Protein AF-H5WSE7-F1 (afdb_monomer_lite)

Sequence (97 aa):
MNAKHISIAALIAFASTLALAGEVTIDPVQHKSLKTRAEVTAEVATARANGELFSGGDVLPVARAISTKSRDAVRAEVLAARAAGTLSHGGEVGAGQ

Radius of gyration: 28.76 Å; chains: 1; bounding box: 63×55×70 Å

Structure (mmCIF, N/CA/C/O backbone):
data_AF-H5WSE7-F1
#
_entry.id   AF-H5WSE7-F1
#
loop_
_atom_site.group_PDB
_atom_site.id
_atom_site.type_symbol
_atom_site.label_atom_id
_atom_site.label_alt_id
_atom_site.label_comp_id
_atom_site.label_asym_id
_atom_site.label_entity_id
_atom_site.label_seq_id
_atom_site.pdbx_PDB_ins_code
_atom_site.Cartn_x
_atom_site.Cartn_y
_atom_site.Cartn_z
_atom_site.occupancy
_atom_site.B_iso_or_equiv
_atom_site.auth_seq_id
_atom_site.auth_comp_id
_atom_site.auth_asym_id
_atom_site.auth_atom_id
_atom_site.pdbx_PDB_model_num
ATOM 1 N N . MET A 1 1 ? 36.076 37.751 41.399 1.00 36.75 1 MET A N 1
ATOM 2 C CA . MET A 1 1 ? 37.409 37.166 41.127 1.00 36.75 1 MET A CA 1
ATOM 3 C C . MET A 1 1 ? 37.239 35.651 41.201 1.00 36.75 1 MET A C 1
ATOM 5 O O . MET A 1 1 ? 37.088 35.134 42.290 1.00 36.75 1 MET A O 1
ATOM 9 N N . ASN A 1 2 ? 36.819 34.997 40.118 1.00 43.50 2 ASN A N 1
ATOM 10 C CA . ASN A 1 2 ? 37.619 34.538 38.970 1.00 43.50 2 ASN A CA 1
ATOM 11 C C . ASN A 1 2 ? 38.448 33.293 39.307 1.00 43.50 2 ASN A C 1
ATOM 13 O O . ASN A 1 2 ? 39.495 33.435 39.921 1.00 43.50 2 ASN A O 1
ATOM 17 N N . ALA A 1 3 ? 38.036 32.132 38.793 1.00 45.31 3 ALA A N 1
ATOM 18 C CA . ALA A 1 3 ? 38.930 31.267 38.022 1.00 45.31 3 ALA A CA 1
ATOM 19 C C . ALA A 1 3 ? 38.119 30.194 37.282 1.00 45.31 3 ALA A C 1
ATOM 21 O O . ALA A 1 3 ? 37.439 29.367 37.880 1.00 45.31 3 ALA A O 1
ATOM 22 N N . LYS A 1 4 ? 38.203 30.254 35.954 1.00 50.81 4 LYS A N 1
ATOM 23 C CA . LYS A 1 4 ? 37.816 29.221 34.997 1.00 50.81 4 LYS A CA 1
ATOM 24 C C . LYS A 1 4 ? 39.120 28.531 34.594 1.00 50.81 4 LYS A C 1
ATOM 26 O O . LYS A 1 4 ? 39.985 29.223 34.070 1.00 50.81 4 LYS A O 1
ATOM 31 N N . HIS A 1 5 ? 39.250 27.223 34.792 1.00 49.44 5 HIS A N 1
ATOM 32 C CA . HIS A 1 5 ? 40.306 26.403 34.180 1.00 49.44 5 HIS A CA 1
ATOM 33 C C . HIS A 1 5 ? 39.664 25.069 33.761 1.00 49.44 5 HIS A C 1
ATOM 35 O O . HIS A 1 5 ? 39.171 24.339 34.610 1.00 49.44 5 HIS A O 1
ATOM 41 N N . ILE A 1 6 ? 39.298 24.914 32.484 1.00 53.25 6 ILE A N 1
ATOM 42 C CA . ILE A 1 6 ? 40.133 24.444 31.355 1.00 53.25 6 ILE A CA 1
ATOM 43 C C . ILE A 1 6 ? 40.268 22.905 31.384 1.00 53.25 6 ILE A C 1
ATOM 45 O O . ILE A 1 6 ? 41.115 22.355 32.072 1.00 53.25 6 ILE A O 1
ATOM 49 N N . SER A 1 7 ? 39.346 22.264 30.644 1.00 45.91 7 SER A N 1
ATOM 50 C CA . SER A 1 7 ? 39.495 21.132 29.698 1.00 45.91 7 SER A CA 1
ATOM 51 C C . SER A 1 7 ? 40.648 20.132 29.853 1.00 45.91 7 SER A C 1
ATOM 53 O O . SER A 1 7 ? 41.788 20.569 29.866 1.00 45.91 7 SER A O 1
ATOM 55 N N . ILE A 1 8 ? 40.357 18.823 29.718 1.00 50.28 8 ILE A N 1
ATOM 56 C CA . ILE A 1 8 ? 41.086 17.853 28.864 1.00 50.28 8 ILE A CA 1
ATOM 57 C C . ILE A 1 8 ? 40.235 16.578 28.647 1.00 50.28 8 ILE A C 1
ATOM 59 O O . ILE A 1 8 ? 39.694 15.996 29.579 1.00 50.28 8 ILE A O 1
ATOM 63 N N . ALA A 1 9 ? 40.131 16.215 27.368 1.00 49.00 9 ALA A N 1
ATOM 64 C CA . ALA A 1 9 ? 39.818 14.936 26.729 1.00 49.00 9 ALA A CA 1
ATOM 65 C C . ALA A 1 9 ? 39.414 13.698 27.568 1.00 49.00 9 ALA A C 1
ATOM 67 O O . ALA A 1 9 ? 40.215 13.135 28.308 1.00 49.00 9 ALA A O 1
ATOM 68 N N . ALA A 1 10 ? 38.243 13.146 27.241 1.00 51.88 10 ALA A N 1
ATOM 69 C CA . ALA A 1 10 ? 37.970 11.705 27.257 1.00 51.88 10 ALA A CA 1
ATOM 70 C C . ALA A 1 10 ? 37.233 11.386 25.940 1.00 51.88 10 ALA A C 1
ATOM 72 O O . ALA A 1 10 ? 36.100 11.806 25.739 1.00 51.88 10 ALA A O 1
ATOM 73 N N . LEU A 1 11 ? 37.959 11.036 24.880 1.00 52.69 11 LEU A N 1
ATOM 74 C CA . LEU A 1 11 ? 38.314 9.665 24.500 1.00 52.69 11 LEU A CA 1
ATOM 75 C C . LEU A 1 11 ? 37.078 8.810 24.133 1.00 52.69 11 LEU A C 1
ATOM 77 O O . LEU A 1 11 ? 36.425 8.242 24.995 1.00 52.69 11 LEU A O 1
ATOM 81 N N . ILE A 1 12 ? 36.854 8.718 22.815 1.00 57.50 12 ILE A N 1
ATOM 82 C CA . ILE A 1 12 ? 36.268 7.601 22.050 1.00 57.50 12 ILE A CA 1
ATOM 83 C C . ILE A 1 12 ? 34.842 7.170 22.438 1.00 57.50 12 ILE A C 1
ATOM 85 O O . ILE A 1 12 ? 34.633 6.387 23.357 1.00 57.50 12 ILE A O 1
ATOM 89 N N . ALA A 1 13 ? 33.876 7.541 21.593 1.00 55.69 13 ALA A N 1
ATOM 90 C CA . ALA A 1 13 ? 32.675 6.739 21.387 1.00 55.69 13 ALA A CA 1
ATOM 91 C C . ALA A 1 13 ? 32.694 6.201 19.951 1.00 55.69 13 ALA A C 1
ATOM 93 O O . ALA A 1 13 ? 32.706 6.947 18.973 1.00 55.69 13 ALA A O 1
ATOM 94 N N . PHE A 1 14 ? 32.797 4.881 19.875 1.00 53.81 14 PHE A N 1
ATOM 95 C CA . PHE A 1 14 ? 32.866 4.030 18.697 1.00 53.81 14 PHE A CA 1
ATOM 96 C C . PHE A 1 14 ? 31.723 4.348 17.717 1.00 53.81 14 PHE A C 1
ATOM 98 O O . PHE A 1 14 ? 30.551 4.232 18.071 1.00 53.81 14 PHE A O 1
ATOM 105 N N . ALA A 1 15 ? 32.046 4.732 16.480 1.00 61.78 15 ALA A N 1
ATOM 106 C CA . ALA A 1 15 ? 31.065 4.782 15.402 1.00 61.78 15 ALA A CA 1
ATOM 107 C C . ALA A 1 15 ? 30.795 3.344 14.934 1.00 61.78 15 ALA A C 1
ATOM 109 O O . ALA A 1 15 ? 31.365 2.880 13.950 1.00 61.78 15 ALA A O 1
ATOM 110 N N . SER A 1 16 ? 29.967 2.606 15.675 1.00 59.44 16 SER A N 1
ATOM 111 C CA . SER A 1 16 ? 29.409 1.347 15.187 1.00 59.44 16 SER A CA 1
ATOM 112 C C . SER A 1 16 ? 28.434 1.664 14.060 1.00 59.44 16 SER A C 1
ATOM 114 O O . SER A 1 16 ? 27.353 2.208 14.283 1.00 59.44 16 SER A O 1
ATOM 116 N N . THR A 1 17 ? 28.840 1.329 12.843 1.00 61.62 17 THR A N 1
ATOM 117 C CA . THR A 1 17 ? 28.000 1.204 11.656 1.00 61.62 17 THR A CA 1
ATOM 118 C C . THR A 1 17 ? 26.825 0.270 11.956 1.00 61.62 17 THR A C 1
ATOM 120 O O . THR A 1 17 ? 26.982 -0.948 11.956 1.00 61.62 17 THR A O 1
ATOM 123 N N . LEU A 1 18 ? 25.636 0.823 12.213 1.00 58.06 18 LEU A N 1
ATOM 124 C CA . LEU A 1 18 ? 24.397 0.045 12.203 1.00 58.06 18 LEU A CA 1
ATOM 125 C C . LEU A 1 18 ? 23.855 0.020 10.773 1.00 58.06 18 LEU A C 1
ATOM 127 O O . LEU A 1 18 ? 23.190 0.951 10.320 1.00 58.06 18 LEU A O 1
ATOM 131 N N . ALA A 1 19 ? 24.139 -1.071 10.067 1.00 57.44 19 ALA A N 1
ATOM 132 C CA . ALA A 1 19 ? 23.308 -1.493 8.954 1.00 57.44 19 ALA A CA 1
ATOM 133 C C . ALA A 1 19 ? 21.941 -1.896 9.530 1.00 57.44 19 ALA A C 1
ATOM 135 O O . ALA A 1 19 ? 21.776 -3.005 10.031 1.00 57.44 19 ALA A O 1
ATOM 136 N N . LEU A 1 20 ? 20.964 -0.985 9.503 1.00 58.97 20 LEU A N 1
ATOM 137 C CA . LEU A 1 20 ? 19.563 -1.335 9.730 1.00 58.97 20 LEU A CA 1
ATOM 138 C C . LEU A 1 20 ? 19.056 -2.091 8.497 1.00 58.97 20 LEU A C 1
ATOM 140 O O . LEU A 1 20 ? 18.366 -1.536 7.644 1.00 58.97 20 LEU A O 1
ATOM 144 N N . ALA A 1 21 ? 19.417 -3.370 8.393 1.00 57.56 21 ALA A N 1
ATOM 145 C CA . ALA A 1 21 ? 18.552 -4.310 7.704 1.00 57.56 21 ALA A CA 1
ATOM 146 C C . ALA A 1 21 ? 17.253 -4.327 8.516 1.00 57.56 21 ALA A C 1
ATOM 148 O O . ALA A 1 21 ? 17.261 -4.741 9.674 1.00 57.56 21 ALA A O 1
ATOM 149 N N . GLY A 1 22 ? 16.181 -3.765 7.952 1.00 56.91 22 GLY A N 1
ATOM 150 C CA . GLY A 1 22 ? 14.848 -3.789 8.543 1.00 56.91 22 GLY A CA 1
ATOM 151 C C . GLY A 1 22 ? 14.386 -5.233 8.661 1.00 56.91 22 GLY A C 1
ATOM 152 O O . GLY A 1 22 ? 13.770 -5.773 7.747 1.00 56.91 22 GLY A O 1
ATOM 153 N N . GLU A 1 23 ? 14.765 -5.871 9.759 1.00 61.84 23 GLU A N 1
ATOM 154 C CA . GLU A 1 23 ? 14.281 -7.177 10.150 1.00 61.84 23 GLU A CA 1
ATOM 155 C C . GLU A 1 23 ? 12.770 -7.053 10.347 1.00 61.84 23 GLU A C 1
ATOM 157 O O . GLU A 1 23 ? 12.288 -6.219 11.116 1.00 61.84 23 GLU A O 1
ATOM 162 N N . VAL A 1 24 ? 12.009 -7.839 9.585 1.00 63.03 24 VAL A N 1
ATOM 163 C CA . VAL A 1 24 ? 10.569 -7.996 9.796 1.00 63.03 24 VAL A CA 1
ATOM 164 C C . VAL A 1 24 ? 10.406 -8.829 11.069 1.00 63.03 24 VAL A C 1
ATOM 166 O O . VAL A 1 24 ? 10.120 -10.022 11.013 1.00 63.03 24 VAL A O 1
ATOM 169 N N . THR A 1 25 ? 10.636 -8.202 12.225 1.00 74.06 25 THR A N 1
ATOM 170 C CA . THR A 1 25 ? 10.180 -8.732 13.509 1.00 74.06 25 THR A CA 1
ATOM 171 C C . THR A 1 25 ? 8.659 -8.789 13.419 1.00 74.06 25 THR A C 1
ATOM 173 O O . THR A 1 25 ? 7.983 -7.776 13.218 1.00 74.06 25 THR A O 1
ATOM 176 N N . ILE A 1 26 ? 8.106 -9.988 13.556 1.00 74.62 26 ILE A N 1
ATOM 177 C CA . ILE A 1 26 ? 6.688 -10.149 13.860 1.00 74.62 26 ILE A CA 1
ATOM 178 C C . ILE A 1 26 ? 6.532 -9.673 15.301 1.00 74.62 26 ILE A C 1
ATOM 180 O O . ILE A 1 26 ? 6.932 -10.382 16.223 1.00 74.62 26 ILE A O 1
ATOM 184 N N . ASP A 1 27 ? 6.006 -8.462 15.489 1.00 78.38 27 ASP A N 1
ATOM 185 C CA . ASP A 1 27 ? 5.728 -7.929 16.820 1.00 78.38 27 ASP A CA 1
ATOM 186 C C . ASP A 1 27 ? 4.672 -8.829 17.496 1.00 78.38 27 ASP A C 1
ATOM 188 O O . ASP A 1 27 ? 3.539 -8.919 17.008 1.00 78.38 27 ASP A O 1
ATOM 192 N N . PRO A 1 28 ? 5.009 -9.551 18.584 1.00 77.88 28 PRO A N 1
ATOM 193 C CA . PRO A 1 28 ? 4.060 -10.433 19.256 1.00 77.88 28 PRO A CA 1
ATOM 194 C C . PRO A 1 28 ? 2.991 -9.654 20.042 1.00 77.88 28 PRO A C 1
ATOM 196 O O . PRO A 1 28 ? 2.107 -10.270 20.652 1.00 77.88 28 PRO A O 1
ATOM 199 N N . VAL A 1 29 ? 3.054 -8.316 20.070 1.00 83.12 29 VAL A N 1
ATOM 200 C CA . VAL A 1 29 ? 2.090 -7.479 20.779 1.00 83.12 29 VAL A CA 1
ATOM 201 C C . VAL A 1 29 ? 0.695 -7.623 20.170 1.00 83.12 29 VAL A C 1
ATOM 203 O O . VAL A 1 29 ? 0.411 -7.307 19.017 1.00 83.12 29 VAL A O 1
ATOM 206 N N . GLN A 1 30 ? -0.235 -8.075 21.008 1.00 78.31 30 GLN A N 1
ATOM 207 C CA . GLN A 1 30 ? -1.654 -8.100 20.683 1.00 78.31 30 GLN A CA 1
ATOM 208 C C . GLN A 1 30 ? -2.213 -6.673 20.715 1.00 78.31 30 GLN A C 1
ATOM 210 O O . GLN A 1 30 ? -2.515 -6.136 21.784 1.00 78.31 30 GLN A O 1
ATOM 215 N N . HIS A 1 31 ? -2.392 -6.062 19.546 1.00 80.81 31 HIS A N 1
ATOM 216 C CA . HIS A 1 31 ? -3.063 -4.769 19.424 1.00 80.81 31 HIS A CA 1
ATOM 217 C C . HIS A 1 31 ? -4.559 -4.914 19.741 1.00 80.81 31 HIS A C 1
ATOM 219 O O . HIS A 1 31 ? -5.355 -5.366 18.917 1.00 80.81 31 HIS A O 1
ATOM 225 N N . LYS A 1 32 ? -4.963 -4.535 20.958 1.00 85.38 32 LYS A N 1
ATOM 226 C CA . LYS A 1 32 ? -6.375 -4.489 21.359 1.00 85.38 32 LYS A CA 1
ATOM 227 C C . LYS A 1 32 ? -6.954 -3.105 21.078 1.00 85.38 32 LYS A C 1
ATOM 229 O O . LYS A 1 32 ? -6.404 -2.098 21.514 1.00 85.38 32 LYS A O 1
ATOM 234 N N . SER A 1 33 ? -8.089 -3.064 20.382 1.00 85.19 33 SER A N 1
ATOM 235 C CA . SER A 1 33 ? -8.869 -1.833 20.231 1.00 85.19 33 SER A CA 1
ATOM 236 C C . SER A 1 33 ? -9.378 -1.362 21.594 1.00 85.19 33 SER A C 1
ATOM 238 O O . SER A 1 33 ? -9.902 -2.166 22.365 1.00 85.19 33 SER A O 1
ATOM 240 N N . LEU A 1 34 ? -9.270 -0.059 21.858 1.00 92.12 34 LEU A N 1
ATOM 241 C CA . LEU A 1 34 ? -9.883 0.585 23.025 1.00 92.12 34 LEU A CA 1
ATOM 242 C C . LEU A 1 34 ? -11.378 0.883 22.810 1.00 92.12 34 LEU A C 1
ATOM 244 O O . LEU A 1 34 ? -12.097 1.112 23.775 1.00 92.12 34 LEU A O 1
ATOM 248 N N . LYS A 1 35 ? -11.843 0.872 21.551 1.00 91.00 35 LYS A N 1
ATOM 249 C CA . LYS A 1 35 ? -13.238 1.133 21.168 1.00 91.00 35 LYS A CA 1
ATOM 250 C C . LYS A 1 35 ? -14.056 -0.152 21.135 1.00 91.00 35 LYS A C 1
ATOM 252 O O . LYS A 1 35 ? -13.585 -1.186 20.644 1.00 91.00 35 LYS A O 1
ATOM 257 N N . THR A 1 36 ? -15.305 -0.061 21.577 1.00 93.94 36 THR A N 1
ATOM 258 C CA . THR A 1 36 ? -16.304 -1.119 21.420 1.00 93.94 36 THR A CA 1
ATOM 259 C C . THR A 1 36 ? -16.680 -1.311 19.949 1.00 93.94 36 THR A C 1
ATOM 261 O O . THR A 1 36 ? -16.495 -0.437 19.099 1.00 93.94 36 THR A O 1
ATOM 264 N N . ARG A 1 37 ? -17.268 -2.469 19.624 1.00 93.25 37 ARG A N 1
ATOM 265 C CA . ARG A 1 37 ? -17.775 -2.738 18.267 1.00 93.25 37 ARG A CA 1
ATOM 266 C C . ARG A 1 37 ? -18.870 -1.757 17.845 1.00 93.25 37 ARG A C 1
ATOM 268 O O . ARG A 1 37 ? -18.938 -1.415 16.667 1.00 93.25 37 ARG A O 1
ATOM 275 N N . ALA A 1 38 ? -19.693 -1.305 18.791 1.00 93.56 38 ALA A N 1
ATOM 276 C CA . ALA A 1 38 ? -20.750 -0.334 18.532 1.00 93.56 38 ALA A CA 1
ATOM 277 C C . ALA A 1 38 ? -20.167 1.020 18.102 1.00 93.56 38 ALA A C 1
ATOM 279 O O . ALA A 1 38 ? -20.572 1.558 17.075 1.00 93.56 38 ALA A O 1
ATOM 280 N N . GLU A 1 39 ? -19.157 1.514 18.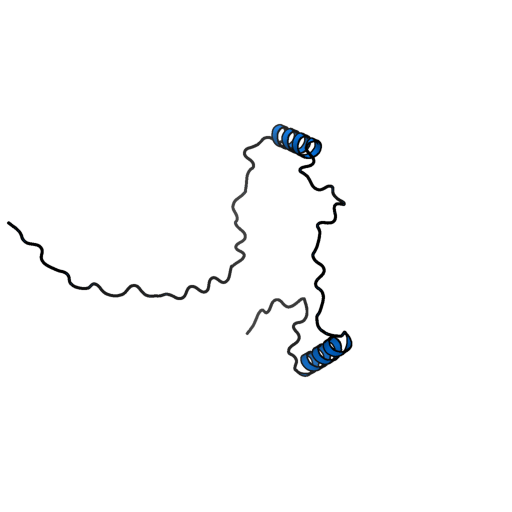822 1.00 94.19 39 GLU A N 1
ATOM 281 C CA . GLU A 1 39 ? -18.474 2.772 18.495 1.00 94.19 39 GLU A CA 1
ATOM 282 C C . GLU A 1 39 ? -17.788 2.714 17.128 1.00 94.19 39 GLU A C 1
ATOM 284 O O . GLU A 1 39 ? -17.979 3.606 16.307 1.00 94.19 39 GLU A O 1
ATOM 289 N N . VAL A 1 40 ? -17.056 1.632 16.841 1.00 94.81 40 VAL A N 1
ATOM 290 C CA . VAL A 1 40 ? -16.403 1.451 15.532 1.00 94.81 40 VAL A CA 1
ATOM 291 C C . VAL A 1 40 ? -17.431 1.414 14.401 1.00 94.81 40 VAL A C 1
ATOM 293 O O . VAL A 1 40 ? -17.208 1.986 13.340 1.00 94.81 40 VAL A O 1
ATOM 296 N N . THR A 1 41 ? -18.578 0.768 14.612 1.00 94.00 41 THR A N 1
ATOM 297 C CA . THR A 1 41 ? -19.631 0.691 13.588 1.00 94.00 41 THR A CA 1
ATOM 298 C C . THR A 1 41 ? -20.259 2.059 13.330 1.00 94.00 41 THR A C 1
ATOM 300 O O . THR A 1 41 ? -20.491 2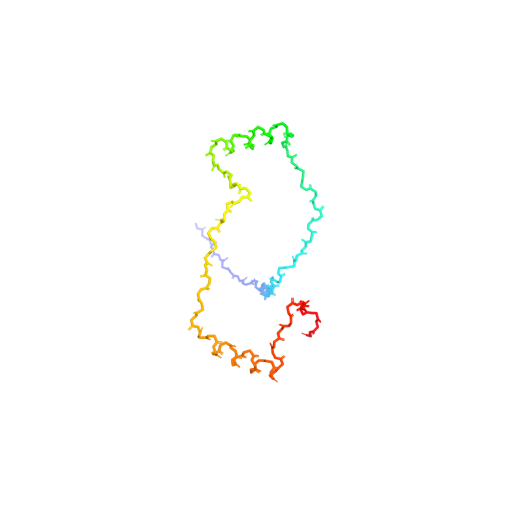.410 12.174 1.00 94.00 41 THR A O 1
ATOM 303 N N . ALA A 1 42 ? -20.497 2.844 14.384 1.00 94.25 42 ALA A N 1
ATOM 304 C CA . ALA A 1 42 ? -21.003 4.207 14.258 1.00 94.25 42 ALA A CA 1
ATOM 305 C C . ALA A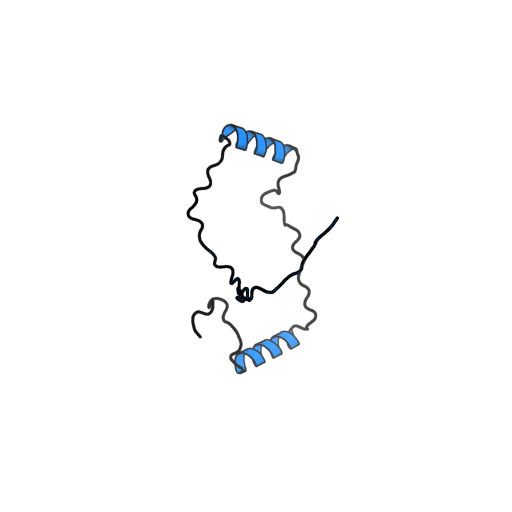 1 42 ? -20.011 5.111 13.507 1.00 94.25 42 ALA A C 1
ATOM 307 O O . ALA A 1 42 ? -20.404 5.843 12.605 1.00 94.25 42 ALA A O 1
ATOM 308 N N . GLU A 1 43 ? -18.720 5.012 13.818 1.00 93.50 43 GLU A N 1
ATOM 309 C CA . GLU A 1 43 ? -17.662 5.758 13.130 1.00 93.50 43 GLU A CA 1
ATOM 310 C C . GLU A 1 43 ? -17.555 5.378 11.652 1.00 93.50 43 GLU A C 1
ATOM 312 O O . GLU A 1 43 ? -17.520 6.254 10.791 1.00 93.50 43 GLU A O 1
ATOM 317 N N . VAL A 1 44 ? -17.592 4.080 11.337 1.00 93.12 44 VAL A N 1
ATOM 318 C CA . VAL A 1 44 ? -17.599 3.603 9.947 1.00 93.12 44 VAL A CA 1
ATOM 319 C C . VAL A 1 44 ? -18.838 4.103 9.200 1.00 93.12 44 VAL A C 1
ATOM 321 O O . VAL A 1 44 ? -18.728 4.484 8.037 1.00 93.12 44 VAL A O 1
ATOM 324 N N . ALA A 1 45 ? -20.014 4.125 9.833 1.00 93.31 45 ALA A N 1
ATOM 325 C CA . ALA A 1 45 ? -21.229 4.654 9.215 1.00 93.31 45 ALA A CA 1
ATOM 326 C C . ALA A 1 45 ? -21.112 6.157 8.912 1.00 93.31 45 ALA A C 1
ATOM 328 O O . ALA A 1 45 ? -21.452 6.580 7.807 1.00 93.31 45 ALA A O 1
ATOM 329 N N . THR A 1 46 ? -20.569 6.941 9.846 1.00 93.81 46 THR A N 1
ATOM 330 C CA . THR A 1 46 ? -20.301 8.373 9.654 1.00 93.81 46 THR A CA 1
ATOM 331 C C . THR A 1 46 ? -19.288 8.611 8.534 1.00 93.81 46 THR A C 1
ATOM 333 O O . THR A 1 46 ? -19.573 9.371 7.614 1.00 93.81 46 THR A O 1
ATOM 336 N N . ALA A 1 47 ? -18.157 7.901 8.535 1.00 92.31 47 ALA A N 1
ATOM 337 C CA . ALA A 1 47 ? -17.132 8.023 7.496 1.00 92.31 47 ALA A CA 1
ATOM 338 C C . ALA A 1 47 ? -17.670 7.653 6.101 1.00 92.31 47 ALA A C 1
ATOM 340 O O . ALA A 1 47 ? -17.310 8.270 5.100 1.00 92.31 47 ALA A O 1
ATOM 341 N N . ARG A 1 48 ? -18.586 6.675 6.019 1.00 90.31 48 ARG A N 1
ATOM 342 C CA . ARG A 1 48 ? -19.300 6.354 4.771 1.00 90.31 48 ARG A CA 1
ATOM 343 C C . ARG A 1 48 ? -20.229 7.477 4.330 1.00 90.31 48 ARG A C 1
ATOM 345 O O . ARG A 1 48 ? -20.235 7.806 3.150 1.00 90.31 48 ARG A O 1
ATOM 352 N N . ALA A 1 49 ? -21.001 8.054 5.250 1.00 90.38 49 ALA A N 1
ATOM 353 C CA . ALA A 1 49 ? -21.903 9.164 4.943 1.00 90.38 49 ALA A CA 1
ATOM 354 C C . ALA A 1 49 ? -21.141 10.418 4.480 1.00 90.38 49 ALA A C 1
ATOM 356 O O . ALA A 1 49 ? -21.605 11.124 3.589 1.00 90.38 49 ALA A O 1
ATOM 357 N N . ASN A 1 50 ? -19.952 10.648 5.037 1.00 91.88 50 ASN A N 1
ATOM 358 C CA . ASN A 1 50 ? -19.061 11.746 4.669 1.00 91.88 50 ASN A CA 1
ATOM 359 C C . ASN A 1 50 ? -18.251 11.487 3.384 1.00 91.88 50 ASN A C 1
ATOM 361 O O . ASN A 1 50 ? -17.581 12.396 2.900 1.00 91.88 50 ASN A O 1
ATOM 365 N N . GLY A 1 51 ? -18.281 10.267 2.833 1.00 87.31 51 GLY A N 1
ATOM 366 C CA . GLY A 1 51 ? -17.494 9.900 1.651 1.00 87.31 51 GLY A CA 1
ATOM 367 C C . GLY A 1 51 ? -15.986 9.770 1.908 1.00 87.31 51 GLY A C 1
ATOM 368 O O . GLY A 1 51 ? -15.198 9.870 0.975 1.00 87.31 51 GLY A O 1
ATOM 369 N N . GLU A 1 52 ? -15.571 9.548 3.158 1.00 88.69 52 GLU A N 1
ATOM 370 C CA . GLU A 1 52 ? -14.158 9.412 3.552 1.00 88.69 52 GLU A CA 1
ATOM 371 C C . GLU A 1 52 ? -13.585 8.014 3.263 1.00 88.69 52 GLU A C 1
ATOM 373 O O . GLU A 1 52 ? -12.372 7.813 3.306 1.00 88.69 52 GLU A O 1
ATOM 378 N N . LEU A 1 53 ? -14.445 7.030 2.982 1.00 86.50 53 LEU A N 1
ATOM 379 C CA . LEU A 1 53 ? -14.028 5.667 2.668 1.00 86.50 53 LEU A CA 1
ATOM 380 C C . LEU A 1 53 ? -14.074 5.411 1.166 1.00 86.50 53 LEU A C 1
ATOM 382 O O . LEU A 1 53 ? -15.114 5.599 0.535 1.00 86.50 53 LEU A O 1
ATOM 386 N N . PHE A 1 54 ? -12.981 4.865 0.636 1.00 82.00 54 PHE A N 1
ATOM 387 C CA . PHE A 1 54 ? -12.981 4.259 -0.687 1.00 82.00 54 PHE A CA 1
ATOM 388 C C . PHE A 1 54 ? -13.927 3.052 -0.704 1.00 82.00 54 PHE A C 1
ATOM 390 O O . PHE A 1 54 ? -13.870 2.168 0.159 1.00 82.00 54 PHE A O 1
ATOM 397 N N . SER A 1 55 ? -14.821 3.020 -1.683 1.00 75.69 55 SER A N 1
ATOM 398 C CA . SER A 1 55 ? -15.676 1.880 -1.965 1.00 75.69 55 SER A CA 1
ATOM 399 C C . SER A 1 55 ? -14.829 0.702 -2.466 1.00 75.69 55 SER A C 1
ATOM 401 O O . SER A 1 55 ? -13.762 0.884 -3.047 1.00 75.69 55 SER A O 1
ATOM 403 N N . GLY A 1 56 ? -15.290 -0.535 -2.256 1.00 71.44 56 GLY A N 1
ATOM 404 C CA . GLY A 1 56 ? -14.551 -1.755 -2.626 1.00 71.44 56 GLY A CA 1
ATOM 405 C C . GLY A 1 56 ? -14.287 -1.953 -4.129 1.00 71.44 56 GLY A C 1
ATOM 406 O O . GLY A 1 56 ? -13.769 -2.998 -4.511 1.00 71.44 56 GLY A O 1
ATOM 407 N N . GLY A 1 57 ? -14.651 -0.986 -4.976 1.00 67.38 57 GLY A N 1
ATOM 408 C CA . GLY A 1 57 ? -14.323 -0.935 -6.401 1.00 67.38 57 GLY A CA 1
ATOM 409 C C . GLY A 1 57 ? -13.582 0.337 -6.815 1.00 67.38 57 GLY A C 1
ATOM 410 O O . GLY A 1 57 ? -13.345 0.531 -8.007 1.00 67.38 57 GLY A O 1
ATOM 411 N N . ASP A 1 58 ? -13.218 1.200 -5.865 1.00 72.31 58 ASP A N 1
ATOM 412 C CA . ASP A 1 58 ? -12.495 2.424 -6.173 1.00 72.31 58 ASP A CA 1
ATOM 413 C C . ASP A 1 58 ? -11.073 2.063 -6.592 1.00 72.31 58 ASP A C 1
ATOM 415 O O . ASP A 1 58 ? -10.242 1.594 -5.808 1.00 72.31 58 ASP A O 1
ATOM 419 N N . VAL A 1 59 ? -10.794 2.273 -7.874 1.00 70.75 59 VAL A N 1
ATOM 420 C CA . VAL A 1 59 ? -9.447 2.158 -8.411 1.00 70.75 59 VAL A CA 1
ATOM 421 C C . VAL A 1 59 ? -8.656 3.336 -7.863 1.00 70.75 59 VAL A C 1
ATOM 423 O O . VAL A 1 59 ? -8.814 4.469 -8.320 1.00 70.75 59 VAL A O 1
ATOM 426 N N . LEU A 1 60 ? -7.793 3.072 -6.881 1.00 73.50 60 LEU A N 1
ATOM 427 C CA . LEU A 1 60 ? -6.773 4.041 -6.500 1.00 73.50 60 LEU A CA 1
ATOM 428 C C . LEU A 1 60 ? -5.975 4.391 -7.762 1.00 73.50 60 LEU A C 1
ATOM 430 O O . LEU A 1 60 ? -5.604 3.474 -8.505 1.00 73.50 60 LEU A O 1
ATOM 434 N N . PRO A 1 61 ? -5.710 5.678 -8.039 1.00 71.88 61 PRO A N 1
ATOM 435 C CA . PRO A 1 61 ? -4.929 6.069 -9.198 1.00 71.88 61 PRO A CA 1
ATOM 436 C C . PRO A 1 61 ? -3.509 5.517 -9.050 1.00 71.88 61 PRO A C 1
ATOM 438 O O . PRO A 1 61 ? -2.634 6.130 -8.444 1.00 71.88 61 PRO A O 1
ATOM 441 N N . VAL A 1 62 ? -3.274 4.327 -9.600 1.00 76.00 62 VAL A N 1
ATOM 442 C CA . VAL A 1 62 ? -1.934 3.780 -9.748 1.00 76.00 62 VAL A CA 1
ATOM 443 C C . VAL A 1 62 ? -1.296 4.504 -10.921 1.00 76.00 62 VAL A C 1
ATOM 445 O O . VAL A 1 62 ? -1.752 4.414 -12.064 1.00 76.00 62 VAL A O 1
ATOM 448 N N . ALA A 1 63 ? -0.250 5.276 -10.640 1.00 79.75 63 ALA A N 1
ATOM 449 C CA . ALA A 1 63 ? 0.539 5.882 -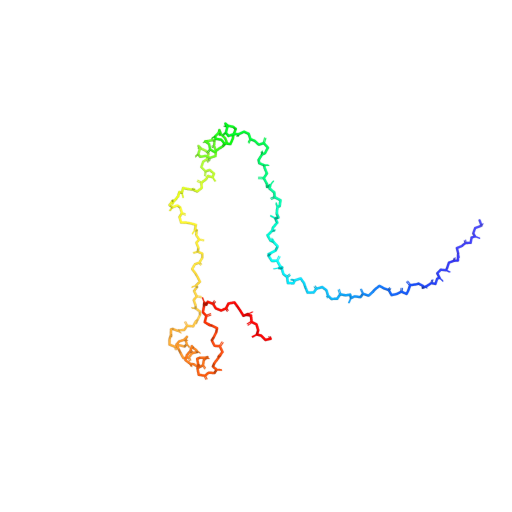11.694 1.00 79.75 63 ALA A CA 1
ATOM 450 C C . ALA A 1 63 ? 1.084 4.759 -12.584 1.00 79.75 63 ALA A C 1
ATOM 452 O O . ALA A 1 63 ? 1.830 3.885 -12.134 1.00 79.75 63 ALA A O 1
ATOM 453 N N . ARG A 1 64 ? 0.687 4.754 -13.858 1.00 77.69 64 ARG A N 1
ATOM 454 C CA . ARG A 1 64 ? 1.219 3.790 -14.816 1.00 77.69 64 ARG A CA 1
ATOM 455 C C . ARG A 1 64 ? 2.698 4.096 -15.012 1.00 77.69 64 ARG A C 1
ATOM 457 O O . ARG A 1 64 ? 3.042 5.153 -15.534 1.00 77.69 64 ARG A O 1
ATOM 464 N N . ALA A 1 65 ? 3.567 3.161 -14.640 1.00 78.50 65 ALA A N 1
ATOM 465 C CA . ALA A 1 65 ? 4.977 3.255 -14.988 1.00 78.50 65 ALA A CA 1
ATOM 466 C C . ALA A 1 65 ? 5.111 3.214 -16.519 1.00 78.50 65 ALA A C 1
ATOM 468 O O . ALA A 1 65 ? 4.803 2.204 -17.158 1.00 78.50 65 ALA A O 1
ATOM 469 N N . ILE A 1 66 ? 5.531 4.329 -17.118 1.00 83.75 66 ILE A N 1
ATOM 470 C CA . ILE A 1 66 ? 5.843 4.397 -18.546 1.00 83.75 66 ILE A CA 1
ATOM 471 C C . ILE A 1 66 ? 7.321 4.058 -18.705 1.00 83.75 66 ILE A C 1
ATOM 473 O O . ILE A 1 66 ? 8.187 4.732 -18.151 1.00 83.75 66 ILE A O 1
ATOM 477 N N . SER A 1 67 ? 7.614 2.991 -19.448 1.00 85.00 67 SER A N 1
ATOM 478 C CA . SER A 1 67 ? 8.997 2.649 -19.776 1.00 85.00 67 SER A CA 1
ATOM 479 C C . SER A 1 67 ? 9.541 3.613 -20.825 1.00 85.00 67 SER A C 1
ATOM 481 O O . SER A 1 67 ? 8.868 3.908 -21.810 1.00 85.00 67 SER A O 1
ATOM 483 N N . THR A 1 68 ? 10.782 4.053 -20.644 1.00 91.56 68 THR A N 1
ATOM 484 C CA . THR A 1 68 ? 11.536 4.821 -21.644 1.00 91.56 68 THR A CA 1
ATOM 485 C C . THR A 1 68 ? 12.191 3.928 -22.704 1.00 91.56 68 THR A C 1
ATOM 487 O O . THR A 1 68 ? 12.708 4.438 -23.696 1.00 91.56 68 THR A O 1
ATOM 490 N N . LYS A 1 69 ? 12.180 2.596 -22.522 1.00 90.25 69 LYS A N 1
ATOM 491 C CA . LYS A 1 69 ? 12.784 1.624 -23.444 1.00 90.25 69 LYS A CA 1
ATOM 492 C C . LYS A 1 69 ? 11.736 1.018 -24.378 1.00 90.25 69 LYS A C 1
ATOM 494 O O . LYS A 1 69 ? 10.633 0.666 -23.961 1.00 90.25 69 LYS A O 1
ATOM 499 N N . SER A 1 70 ? 12.123 0.811 -25.638 1.00 92.50 70 SER A N 1
ATOM 500 C CA . SER A 1 70 ? 11.352 -0.023 -26.568 1.00 92.50 70 SER A CA 1
ATOM 501 C C . SER A 1 70 ? 11.261 -1.464 -26.055 1.00 92.50 70 SER A C 1
ATOM 503 O O . SER A 1 70 ? 12.178 -1.970 -25.403 1.00 92.50 70 SER A O 1
ATOM 505 N N . ARG A 1 71 ? 10.174 -2.162 -26.400 1.00 92.69 71 ARG A N 1
ATOM 506 C CA . ARG A 1 71 ? 9.979 -3.580 -26.065 1.00 92.69 71 ARG A CA 1
ATOM 507 C C . ARG A 1 71 ? 11.105 -4.463 -26.598 1.00 92.69 71 ARG A C 1
ATOM 509 O O . ARG A 1 71 ? 11.469 -5.418 -25.920 1.00 92.69 71 ARG A O 1
ATOM 516 N N . ASP A 1 72 ? 11.673 -4.132 -27.753 1.00 93.44 72 ASP A N 1
ATOM 517 C CA . ASP A 1 72 ? 12.775 -4.909 -28.329 1.00 93.44 72 ASP A CA 1
ATOM 518 C C . ASP A 1 72 ? 14.081 -4.706 -27.561 1.00 93.44 72 ASP A C 1
ATOM 520 O O . ASP A 1 72 ? 14.791 -5.675 -27.299 1.00 93.44 72 ASP A O 1
ATOM 524 N N . ALA A 1 73 ? 14.342 -3.485 -27.084 1.00 92.44 73 ALA A N 1
ATOM 525 C CA . ALA A 1 73 ? 15.480 -3.211 -26.208 1.00 92.44 73 ALA A CA 1
ATOM 526 C C . ALA A 1 73 ? 15.359 -3.974 -24.877 1.00 92.44 73 ALA A C 1
ATOM 528 O O . ALA A 1 73 ? 16.319 -4.593 -24.428 1.00 92.44 73 ALA A O 1
ATOM 529 N N . VAL A 1 74 ? 14.160 -4.006 -24.285 1.00 94.06 74 VAL A N 1
ATOM 530 C CA . VAL A 1 74 ? 13.900 -4.786 -23.063 1.00 94.06 74 VAL A CA 1
ATOM 531 C C . VAL A 1 74 ? 14.097 -6.285 -23.307 1.00 94.06 74 VAL A C 1
ATOM 533 O O . VAL A 1 74 ? 14.695 -6.966 -22.481 1.00 94.06 74 VAL A O 1
ATOM 536 N N . ARG A 1 75 ? 13.636 -6.819 -24.444 1.00 94.12 75 ARG A N 1
ATOM 537 C CA . ARG A 1 75 ? 13.838 -8.236 -24.795 1.00 94.12 75 ARG A CA 1
ATOM 538 C C . ARG A 1 75 ? 15.318 -8.582 -24.936 1.00 94.12 75 ARG A C 1
ATOM 540 O O . ARG A 1 75 ? 15.740 -9.607 -24.408 1.00 94.12 75 ARG A O 1
ATOM 547 N N . ALA A 1 76 ? 16.090 -7.736 -25.616 1.00 93.25 76 ALA A N 1
ATOM 548 C CA . ALA A 1 76 ? 17.528 -7.930 -25.771 1.00 93.25 76 ALA A CA 1
ATOM 549 C C . ALA A 1 76 ? 18.247 -7.929 -24.411 1.00 93.25 76 ALA A C 1
ATOM 551 O O . ALA A 1 76 ? 19.061 -8.810 -24.146 1.00 93.25 76 ALA A O 1
ATOM 552 N N . GLU A 1 77 ? 17.890 -7.000 -23.523 1.00 92.38 77 GLU A N 1
ATOM 553 C CA . GLU A 1 77 ? 18.443 -6.914 -22.168 1.00 92.38 77 GLU A CA 1
ATOM 554 C C . GLU A 1 77 ? 18.111 -8.147 -21.322 1.00 92.38 77 GLU A C 1
ATOM 556 O O . GLU A 1 77 ? 18.993 -8.707 -20.676 1.00 92.38 77 GLU A O 1
ATOM 561 N N . VAL A 1 78 ? 16.867 -8.629 -21.379 1.00 92.81 78 VAL A N 1
ATOM 562 C CA . VAL A 1 78 ? 16.457 -9.848 -20.667 1.00 92.81 78 VAL A CA 1
ATOM 563 C C . VAL A 1 78 ? 17.209 -11.075 -21.189 1.00 92.81 78 VAL A C 1
ATOM 565 O O . VAL A 1 78 ? 17.633 -11.910 -20.393 1.00 92.81 78 VAL A O 1
ATOM 568 N N . LEU A 1 79 ? 17.410 -11.197 -22.505 1.00 94.25 79 LEU A N 1
ATOM 569 C CA . LEU A 1 79 ? 18.195 -12.294 -23.085 1.00 94.25 79 LEU A CA 1
ATOM 570 C C . LEU A 1 79 ? 19.667 -12.227 -22.663 1.00 94.25 79 LEU A C 1
ATOM 572 O O . LEU A 1 79 ? 20.237 -13.255 -22.298 1.00 94.25 79 LEU A O 1
ATOM 576 N N . ALA A 1 80 ? 20.261 -11.033 -22.661 1.00 92.44 80 ALA A N 1
ATOM 577 C CA . ALA A 1 80 ? 21.632 -10.827 -22.207 1.00 92.44 80 ALA A CA 1
ATOM 578 C C . ALA A 1 80 ? 21.793 -11.168 -20.716 1.00 92.44 80 ALA A C 1
ATOM 580 O O . ALA A 1 80 ? 22.700 -11.912 -20.354 1.00 92.44 80 ALA A O 1
ATOM 581 N N . ALA A 1 81 ? 20.880 -10.703 -19.861 1.00 91.38 81 ALA A N 1
ATOM 582 C CA . ALA A 1 81 ? 20.881 -11.014 -18.433 1.00 91.38 81 ALA A CA 1
ATOM 583 C C . ALA A 1 81 ? 20.656 -12.510 -18.163 1.00 91.38 81 ALA A C 1
ATOM 585 O O . ALA A 1 81 ? 21.273 -13.084 -17.267 1.00 91.38 81 ALA A O 1
ATOM 586 N N . ARG A 1 82 ? 19.818 -13.175 -18.973 1.00 90.62 82 ARG A N 1
ATOM 587 C CA . ARG A 1 82 ? 19.636 -14.631 -18.907 1.00 90.62 82 ARG A CA 1
ATOM 588 C C . ARG A 1 82 ? 20.926 -15.370 -19.251 1.00 90.62 82 ARG A C 1
ATOM 590 O O . ARG A 1 82 ? 21.290 -16.290 -18.530 1.00 90.62 82 ARG A O 1
ATOM 597 N N . ALA A 1 83 ? 21.608 -14.973 -20.324 1.00 90.75 83 ALA A N 1
ATOM 598 C CA . ALA A 1 83 ? 22.884 -15.569 -20.718 1.00 90.75 83 ALA A CA 1
ATOM 599 C C . ALA A 1 83 ? 23.989 -15.313 -19.679 1.00 90.75 83 ALA A C 1
ATOM 601 O O . ALA A 1 83 ? 24.813 -16.186 -19.431 1.00 90.75 83 ALA A O 1
ATOM 602 N N . ALA A 1 84 ? 23.972 -14.140 -19.042 1.00 91.19 84 ALA A N 1
ATOM 603 C CA . ALA A 1 84 ? 24.884 -13.780 -17.963 1.00 91.19 84 ALA A CA 1
ATOM 604 C C . ALA A 1 84 ? 24.531 -14.426 -16.608 1.00 91.19 84 ALA A C 1
ATOM 606 O O . ALA A 1 84 ? 25.300 -14.292 -15.661 1.00 91.19 84 ALA A O 1
ATOM 607 N N . GLY A 1 85 ? 23.377 -15.094 -16.489 1.00 89.75 85 GLY A N 1
ATOM 608 C CA . GLY A 1 85 ? 22.911 -15.690 -15.235 1.00 89.75 85 GLY A CA 1
ATOM 609 C C . GLY A 1 85 ? 22.554 -14.673 -14.144 1.00 89.75 85 GLY A C 1
ATOM 610 O O . GLY A 1 85 ? 22.485 -15.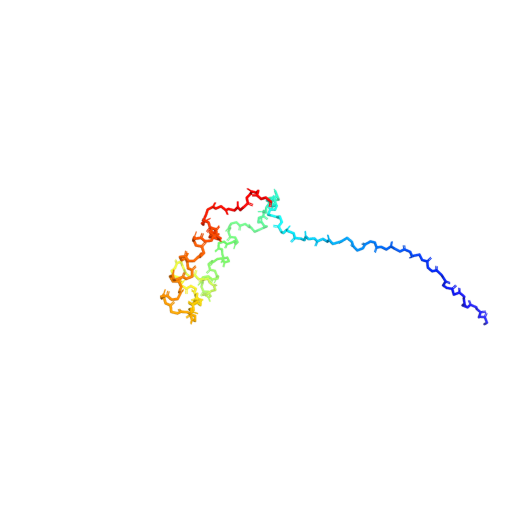036 -12.977 1.00 89.75 85 GLY A O 1
ATOM 611 N N . THR A 1 86 ? 22.330 -13.403 -14.496 1.00 89.50 86 THR A N 1
ATOM 612 C CA . THR A 1 86 ? 22.068 -12.312 -13.536 1.00 89.50 86 THR A CA 1
ATOM 613 C C . THR A 1 86 ? 20.580 -12.065 -13.281 1.00 89.50 86 THR A C 1
ATOM 615 O O . THR A 1 86 ? 20.219 -11.170 -12.516 1.00 89.50 86 THR A O 1
ATOM 618 N N . LEU A 1 87 ? 19.694 -12.838 -13.916 1.00 87.38 87 LEU A N 1
ATOM 619 C CA . LEU A 1 87 ? 18.260 -12.776 -13.649 1.00 87.38 87 LEU A CA 1
ATOM 620 C C . LEU A 1 87 ? 17.936 -13.457 -12.317 1.00 87.38 87 LEU A C 1
ATOM 622 O O . LEU A 1 87 ? 18.122 -14.662 -12.172 1.00 87.38 87 LEU A O 1
ATOM 626 N N . SER A 1 88 ? 17.373 -12.697 -11.379 1.00 80.19 88 SER A N 1
ATOM 627 C CA . SER A 1 88 ? 16.705 -13.268 -10.209 1.00 80.19 88 SER A CA 1
ATOM 628 C C . SER A 1 88 ? 15.346 -13.836 -10.633 1.00 80.19 88 SER A C 1
ATOM 630 O O . SER A 1 88 ? 14.550 -13.155 -11.289 1.00 80.19 88 SER A O 1
ATOM 632 N N . HIS A 1 89 ? 15.079 -15.098 -10.297 1.00 76.81 89 HIS A N 1
ATOM 633 C CA . HIS A 1 89 ? 13.767 -15.702 -10.499 1.00 76.81 89 HIS A CA 1
ATOM 634 C C . HIS A 1 89 ? 12.827 -15.184 -9.407 1.00 76.81 89 HIS A C 1
ATOM 636 O O . HIS A 1 89 ? 13.182 -15.180 -8.231 1.00 76.81 89 HIS A O 1
ATOM 642 N N . GLY A 1 90 ? 11.624 -14.744 -9.789 1.00 61.75 90 GLY A N 1
ATOM 643 C CA . GLY A 1 90 ? 10.650 -14.057 -8.923 1.00 61.75 90 GLY A CA 1
ATOM 644 C C . GLY A 1 90 ? 10.011 -14.895 -7.804 1.00 61.75 90 GLY A C 1
ATOM 645 O O . GLY A 1 90 ? 8.844 -14.689 -7.492 1.00 61.75 90 GLY A O 1
ATOM 646 N N . GLY A 1 91 ? 10.750 -15.841 -7.227 1.00 58.41 91 GLY A N 1
ATOM 647 C CA . GLY A 1 91 ? 10.393 -16.613 -6.038 1.00 58.41 91 GLY A CA 1
ATOM 648 C C . GLY A 1 91 ? 11.572 -16.878 -5.092 1.00 58.41 91 GLY A C 1
ATOM 649 O O . GLY A 1 91 ? 11.354 -17.403 -4.006 1.00 58.41 91 GLY A O 1
ATOM 650 N N . GLU A 1 92 ? 12.800 -16.499 -5.456 1.00 54.25 92 GLU A N 1
ATOM 651 C CA . GLU A 1 92 ? 13.975 -16.647 -4.595 1.00 54.25 92 GLU A CA 1
ATOM 652 C C . GLU A 1 92 ? 14.275 -15.309 -3.915 1.00 54.25 92 GLU A C 1
ATOM 654 O O . GLU A 1 92 ? 14.994 -14.456 -4.437 1.00 54.25 92 GLU A O 1
ATOM 659 N N . VAL A 1 93 ? 13.721 -15.120 -2.715 1.00 56.78 93 VAL A N 1
ATOM 660 C CA . VAL A 1 93 ? 14.382 -14.260 -1.730 1.00 56.78 93 VAL A CA 1
ATOM 661 C C . VAL A 1 93 ? 15.724 -14.923 -1.426 1.00 56.78 93 VAL A C 1
ATOM 663 O O . VAL A 1 93 ? 15.760 -16.043 -0.925 1.00 56.78 93 VAL A O 1
ATOM 666 N N . GLY A 1 94 ? 16.822 -14.287 -1.836 1.00 49.09 94 GLY A N 1
ATOM 667 C CA . GLY A 1 94 ? 18.166 -14.840 -1.710 1.00 49.09 94 GLY A CA 1
ATOM 668 C C . GLY A 1 94 ? 18.481 -15.242 -0.270 1.00 49.09 94 GLY A C 1
ATOM 669 O O . GLY A 1 94 ? 18.760 -14.392 0.570 1.00 49.09 94 GLY A O 1
ATOM 670 N N . ALA A 1 95 ? 18.455 -16.544 -0.002 1.00 46.31 95 ALA A N 1
ATOM 671 C CA . ALA A 1 95 ? 19.153 -17.151 1.113 1.00 46.31 95 ALA A CA 1
ATOM 672 C C . ALA A 1 95 ? 20.413 -17.811 0.545 1.00 46.31 95 ALA A C 1
ATOM 674 O O . ALA A 1 95 ? 20.327 -18.804 -0.173 1.00 46.31 95 ALA A O 1
ATOM 675 N N . GLY A 1 96 ? 21.568 -17.235 0.877 1.00 51.53 96 GLY A N 1
ATOM 676 C CA . GLY A 1 96 ? 22.889 -17.783 0.576 1.00 51.53 96 GLY A CA 1
ATOM 677 C C . GLY A 1 96 ? 23.525 -17.194 -0.680 1.00 51.53 96 GLY A C 1
ATOM 678 O O . GLY A 1 96 ? 23.318 -17.69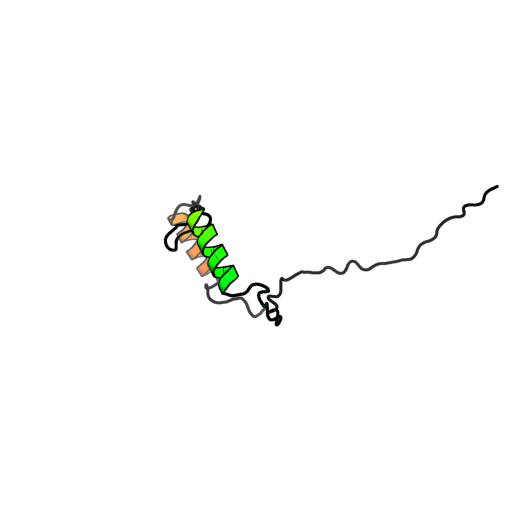6 -1.779 1.00 51.53 96 GLY A O 1
ATOM 679 N N . GLN A 1 97 ? 24.349 -16.158 -0.523 1.00 38.09 97 GLN A N 1
ATOM 680 C CA . GLN A 1 97 ? 25.782 -16.294 -0.224 1.00 38.09 97 GLN A CA 1
ATOM 681 C C . GLN A 1 97 ? 26.325 -14.982 0.345 1.00 38.09 97 GLN A C 1
ATOM 683 O O . GLN A 1 97 ? 25.827 -13.915 -0.078 1.00 38.09 97 GLN A O 1
#

Secondary structure (DSSP, 8-state):
---------------------------------SS-HHHHHHHHHHHHHTT-SPPTT----------SS-HHHHHHHHHHHHHTT-PPPTT------

pLDDT: mean 75.55, std 17.22, range [36.75, 94.81]

Foldseek 3Di:
DDDDDDDDDDDDDDPPDDPPPPPPPPPPDDDDDPDDPVVVVVVVVVCVVVVVDDDPPDDDPDPPDDDPDDPVRVVVVVVVCVVVVNDDDPPDPDDDD